Protein AF-A0A969IBA4-F1 (afdb_monomer_lite)

Radius of gyration: 22.5 Å; chains: 1; bounding box: 63×18×52 Å

Structure (mmCIF, N/CA/C/O backbone):
data_AF-A0A969IBA4-F1
#
_entry.id   AF-A0A969IBA4-F1
#
loop_
_atom_site.group_PDB
_atom_site.id
_atom_site.type_symbol
_atom_site.label_atom_id
_atom_site.label_alt_id
_atom_site.label_comp_id
_atom_site.label_asym_id
_atom_site.label_entity_id
_atom_site.label_seq_id
_atom_site.pdbx_PDB_ins_code
_atom_site.Cartn_x
_atom_site.Cartn_y
_atom_site.Cartn_z
_atom_site.occupancy
_atom_site.B_iso_or_equiv
_atom_site.auth_seq_id
_atom_site.auth_comp_id
_atom_site.auth_asym_id
_atom_site.auth_atom_id
_atom_site.pdbx_PDB_model_num
ATOM 1 N N . MET A 1 1 ? -49.251 1.580 14.137 1.00 36.75 1 MET A N 1
ATOM 2 C CA . MET A 1 1 ? -48.180 2.127 14.996 1.00 36.75 1 MET A CA 1
ATOM 3 C C . MET A 1 1 ? -46.901 1.416 14.592 1.00 36.75 1 MET A C 1
ATOM 5 O O . MET A 1 1 ? -46.734 0.254 14.928 1.00 36.75 1 MET A O 1
ATOM 9 N N . VAL A 1 2 ? -46.093 2.031 13.727 1.00 47.16 2 VAL A N 1
ATOM 10 C CA . VAL A 1 2 ? -44.853 1.412 13.239 1.00 47.16 2 VAL A CA 1
ATOM 11 C C . VAL A 1 2 ? -43.813 1.585 14.337 1.00 47.16 2 VAL A C 1
ATOM 13 O O . VAL A 1 2 ? -43.388 2.704 14.611 1.00 47.16 2 VAL A O 1
ATOM 16 N N . ALA A 1 3 ? -43.461 0.490 15.005 1.00 48.81 3 ALA A N 1
ATOM 17 C CA . ALA A 1 3 ? -42.338 0.448 15.927 1.00 48.81 3 ALA A CA 1
ATOM 18 C C . ALA A 1 3 ? -41.053 0.642 15.110 1.00 48.81 3 ALA A C 1
ATOM 20 O O . ALA A 1 3 ? -40.482 -0.312 14.584 1.00 48.81 3 ALA A O 1
ATOM 21 N N . LEU A 1 4 ? -40.644 1.900 14.931 1.00 53.06 4 LEU A N 1
ATOM 22 C CA . LEU A 1 4 ? -39.364 2.229 14.323 1.00 53.06 4 LEU A CA 1
ATOM 23 C C . LEU A 1 4 ? -38.279 1.667 15.246 1.00 53.06 4 LEU A C 1
ATOM 25 O O . LEU A 1 4 ? -38.210 2.020 16.423 1.00 53.06 4 LEU A O 1
ATOM 29 N N . ASN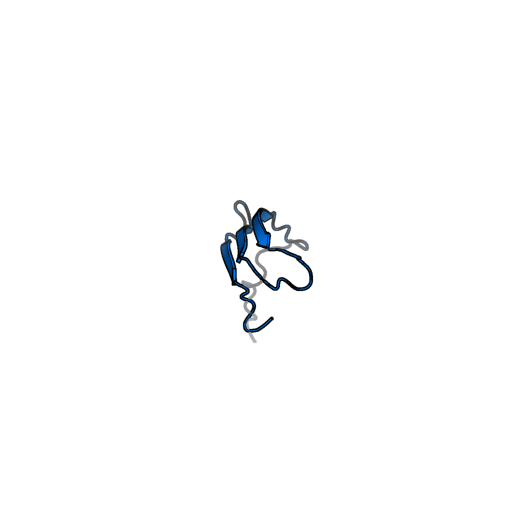 A 1 5 ? -37.491 0.734 14.720 1.00 52.62 5 ASN A N 1
ATOM 30 C CA . ASN A 1 5 ? -36.436 0.033 15.434 1.00 52.62 5 ASN A CA 1
ATOM 31 C C . ASN A 1 5 ? -35.385 1.037 15.946 1.00 52.62 5 ASN A C 1
ATOM 33 O O . ASN A 1 5 ? -34.420 1.366 15.260 1.00 52.62 5 ASN A O 1
ATOM 37 N N . SER A 1 6 ? -35.581 1.515 17.176 1.00 51.12 6 SER A N 1
ATOM 38 C CA . SER A 1 6 ? -34.709 2.454 17.891 1.00 51.12 6 SER A CA 1
ATOM 39 C C . SER A 1 6 ? -33.332 1.862 18.244 1.00 51.12 6 SER A C 1
ATOM 41 O O . SER A 1 6 ? -32.551 2.507 18.941 1.00 51.12 6 SER A O 1
ATOM 43 N N . SER A 1 7 ? -33.007 0.647 17.787 1.00 53.72 7 SER A N 1
ATOM 44 C CA . SER A 1 7 ? -31.733 -0.015 18.077 1.00 53.72 7 SER A CA 1
ATOM 45 C C . SER A 1 7 ? -30.607 0.313 17.089 1.00 53.72 7 SER A C 1
ATOM 47 O O . SER A 1 7 ? -29.476 -0.101 17.340 1.00 53.72 7 SER A O 1
ATOM 49 N N . TYR A 1 8 ? -30.865 1.035 15.991 1.00 54.84 8 TYR A N 1
ATOM 50 C CA . TYR A 1 8 ? -29.806 1.364 15.021 1.00 54.84 8 TYR A CA 1
ATOM 51 C C . TYR A 1 8 ? -28.878 2.491 15.481 1.00 54.84 8 TYR A C 1
ATOM 53 O O . TYR A 1 8 ? -27.732 2.555 15.052 1.00 54.84 8 TYR A O 1
ATOM 61 N N . TYR A 1 9 ? -29.338 3.344 16.395 1.00 55.44 9 TYR A N 1
ATOM 62 C CA . TYR A 1 9 ? -28.581 4.498 16.873 1.00 55.44 9 TYR A CA 1
ATOM 63 C C . TYR A 1 9 ? -28.213 4.326 18.346 1.00 55.44 9 TYR A C 1
ATOM 65 O O . TYR A 1 9 ? -28.542 5.150 19.194 1.00 55.44 9 TYR A O 1
ATOM 73 N N . LYS A 1 10 ? -27.514 3.236 18.677 1.00 52.88 10 LYS A N 1
ATOM 74 C CA . LYS A 1 10 ? -26.877 3.072 19.993 1.00 52.88 10 LYS A CA 1
ATOM 75 C C . LYS A 1 10 ? -25.557 3.842 20.097 1.00 52.88 10 LYS A C 1
ATOM 77 O O . LYS A 1 10 ? -24.606 3.331 20.667 1.00 52.88 10 LYS A O 1
ATOM 82 N N . THR A 1 11 ? -25.458 5.067 19.584 1.00 54.97 11 THR A N 1
ATOM 83 C CA . THR A 1 11 ? -24.401 5.968 20.056 1.00 54.97 11 THR A CA 1
ATOM 84 C C . THR A 1 11 ? -24.682 7.413 19.654 1.00 54.97 11 THR A C 1
ATOM 86 O O . THR A 1 11 ? -24.789 7.750 18.480 1.00 54.97 11 THR A O 1
ATOM 89 N N . SER A 1 12 ? -24.796 8.284 20.653 1.00 54.50 12 SER A N 1
ATOM 90 C CA . SER A 1 12 ? -24.754 9.739 20.499 1.00 54.50 12 SER A CA 1
ATOM 91 C C . SER A 1 12 ? -23.291 10.178 20.324 1.00 54.50 12 SER A C 1
ATOM 93 O O . SER A 1 12 ? -22.767 10.944 21.128 1.00 54.50 12 SER A O 1
ATOM 95 N N . GLN A 1 13 ? -22.593 9.644 19.318 1.00 57.66 13 GLN A N 1
ATOM 96 C CA . GLN A 1 13 ? -21.253 10.096 18.934 1.00 57.66 13 GLN A CA 1
ATOM 97 C C . GLN A 1 13 ? -21.358 10.721 17.549 1.00 57.66 13 GLN A C 1
ATOM 99 O O . GLN A 1 13 ? -21.522 10.038 16.546 1.00 57.66 13 GLN A O 1
ATOM 104 N N . ASN A 1 14 ? -21.288 12.050 17.514 1.00 63.66 14 ASN A N 1
ATOM 105 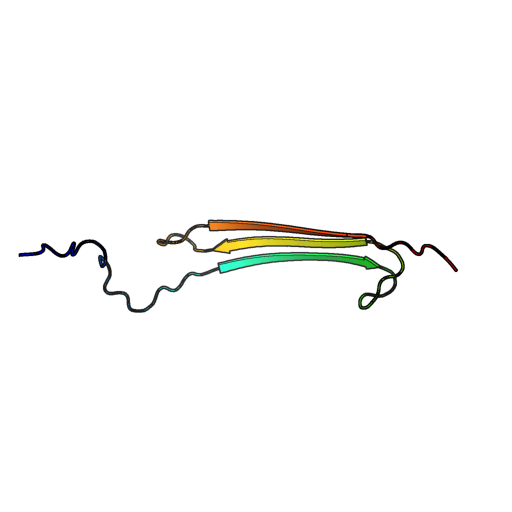C CA . ASN A 1 14 ? -21.386 12.852 16.293 1.00 63.66 14 ASN A CA 1
ATOM 106 C C . ASN A 1 14 ? -20.068 12.858 15.479 1.00 63.66 14 ASN A C 1
ATOM 108 O O . ASN A 1 14 ? -19.928 13.616 14.526 1.00 63.66 14 ASN A O 1
ATOM 112 N N . SER A 1 15 ? -19.075 12.058 15.887 1.00 59.56 15 SER A N 1
ATOM 113 C CA . SER A 1 15 ? -17.771 11.925 15.236 1.00 59.56 15 SER A CA 1
ATOM 114 C C . SER A 1 15 ? -17.195 10.538 15.518 1.00 59.56 15 SER A C 1
ATOM 116 O O . SER A 1 15 ? -17.058 10.150 16.677 1.00 59.56 15 SER A O 1
ATOM 118 N N . ILE A 1 16 ? -16.876 9.791 14.461 1.00 70.00 16 ILE A N 1
ATOM 119 C CA . ILE A 1 16 ? -16.205 8.491 14.536 1.00 70.00 16 ILE A CA 1
ATOM 120 C C . ILE A 1 16 ? -14.774 8.713 14.047 1.00 70.00 16 ILE A C 1
ATOM 122 O O . ILE A 1 16 ? -14.521 8.795 12.846 1.00 70.00 16 ILE A O 1
ATOM 126 N N . SER A 1 17 ? -13.835 8.835 14.982 1.00 71.94 17 SER A N 1
ATOM 127 C CA . SER A 1 17 ? -12.408 8.900 14.663 1.00 71.94 17 SER A CA 1
ATOM 128 C C . SER A 1 17 ? -11.856 7.485 14.549 1.00 71.94 17 SER A C 1
ATOM 130 O O . SER A 1 17 ? -11.738 6.779 15.549 1.00 71.94 17 SER A O 1
ATOM 132 N N . VAL A 1 18 ? -11.505 7.070 13.334 1.00 77.81 18 VAL A N 1
ATOM 133 C CA . VAL A 1 18 ? -10.874 5.770 13.075 1.00 77.81 18 VAL A CA 1
ATOM 134 C C . VAL A 1 18 ? -9.376 6.000 12.869 1.00 77.81 18 VAL A C 1
ATOM 136 O O . VAL A 1 18 ? -8.983 6.429 11.786 1.00 77.81 18 VAL A O 1
ATOM 139 N N . PRO A 1 19 ? -8.521 5.767 13.880 1.00 83.00 19 PRO A N 1
ATOM 140 C CA . PRO A 1 19 ? -7.080 5.860 13.684 1.00 83.00 19 PRO A CA 1
ATOM 141 C C . PRO A 1 19 ? -6.624 4.785 12.694 1.00 83.00 19 PRO A C 1
ATOM 143 O O . PRO A 1 19 ? -7.004 3.620 12.818 1.00 83.00 19 PRO A O 1
ATOM 146 N N . GLU A 1 20 ? -5.792 5.166 11.730 1.00 86.94 20 GLU A N 1
ATOM 147 C CA . GLU A 1 20 ? -5.226 4.259 10.733 1.00 86.94 20 GLU A CA 1
ATOM 148 C C . GLU A 1 20 ? -3.702 4.256 10.841 1.00 86.94 20 GLU A C 1
ATOM 150 O O . GLU A 1 20 ? -3.072 5.304 10.986 1.00 86.94 20 GLU A O 1
ATOM 155 N N . VAL A 1 21 ? -3.109 3.067 10.759 1.00 91.56 21 VAL A N 1
ATOM 156 C CA . VAL A 1 21 ? -1.671 2.907 10.526 1.00 91.56 21 VAL A CA 1
ATOM 157 C C . VAL A 1 21 ? -1.497 2.249 9.177 1.00 91.56 21 VAL A C 1
ATOM 159 O O . VAL A 1 21 ? -2.092 1.207 8.910 1.00 91.56 21 VAL A O 1
ATOM 162 N N . TYR A 1 22 ? -0.655 2.844 8.344 1.00 93.31 22 TYR A N 1
ATOM 163 C CA . TYR A 1 22 ? -0.295 2.292 7.052 1.00 93.31 22 TYR A CA 1
ATOM 164 C C . TYR A 1 22 ? 1.222 2.198 6.925 1.00 93.31 22 TYR A C 1
ATOM 166 O O . TYR A 1 22 ? 1.973 3.004 7.476 1.00 93.31 22 TYR A O 1
ATOM 174 N N . TYR A 1 23 ? 1.664 1.202 6.173 1.00 94.50 23 TYR A N 1
ATOM 175 C CA . TYR A 1 23 ? 3.041 1.013 5.772 1.00 94.50 23 TYR A CA 1
ATOM 176 C C . TYR A 1 23 ? 3.079 0.761 4.272 1.00 94.50 23 TYR A C 1
ATOM 178 O O . TYR A 1 23 ? 2.347 -0.083 3.752 1.00 94.50 23 TYR A O 1
ATOM 186 N N . LYS A 1 24 ? 3.918 1.520 3.571 1.00 96.19 24 LYS A N 1
ATOM 187 C CA . LYS A 1 24 ? 4.058 1.448 2.120 1.00 96.19 24 LYS A CA 1
ATOM 188 C C . LYS A 1 24 ? 5.524 1.240 1.768 1.00 96.19 24 LYS A C 1
ATOM 190 O O . LYS A 1 24 ? 6.366 2.067 2.106 1.00 96.19 24 LYS A O 1
ATOM 195 N N . MET A 1 25 ? 5.804 0.154 1.060 1.00 95.06 25 MET A N 1
ATOM 196 C CA . MET A 1 25 ? 7.098 -0.134 0.454 1.00 95.06 25 MET A CA 1
ATOM 197 C C . MET A 1 25 ? 6.982 0.050 -1.049 1.00 95.06 25 MET A C 1
ATOM 199 O O . MET A 1 25 ? 6.063 -0.483 -1.671 1.00 95.06 25 MET A O 1
ATOM 203 N N . VAL A 1 26 ? 7.920 0.790 -1.630 1.00 93.12 26 VAL A N 1
ATOM 204 C CA . VAL A 1 26 ? 7.996 0.979 -3.076 1.00 93.12 26 VAL A CA 1
ATOM 205 C C . VAL A 1 26 ? 9.400 0.646 -3.534 1.00 93.12 26 VAL A C 1
ATOM 207 O O . VAL A 1 26 ? 10.375 1.125 -2.957 1.00 93.12 26 VAL A O 1
ATOM 210 N N . TYR A 1 27 ? 9.485 -0.185 -4.560 1.00 92.19 27 TYR A N 1
ATOM 211 C CA . TYR A 1 27 ? 10.723 -0.611 -5.176 1.00 92.19 27 TYR A CA 1
ATOM 212 C C . TYR A 1 27 ? 10.683 -0.261 -6.662 1.00 92.19 27 TYR A C 1
ATOM 214 O O . TYR A 1 27 ? 9.758 -0.658 -7.376 1.00 92.19 27 TYR A O 1
ATOM 222 N N . PHE A 1 28 ? 11.698 0.471 -7.114 1.00 90.31 28 PHE A N 1
ATOM 223 C CA . PHE A 1 28 ? 11.868 0.874 -8.503 1.00 90.31 28 PHE A CA 1
ATOM 224 C C . PHE A 1 28 ? 13.235 0.407 -8.994 1.00 90.31 28 PHE A C 1
ATOM 226 O O . PHE A 1 28 ? 14.256 0.900 -8.522 1.00 90.31 28 PHE A O 1
ATOM 233 N N . ASP A 1 29 ? 13.236 -0.503 -9.960 1.00 88.69 29 ASP A N 1
ATOM 234 C CA . ASP A 1 29 ? 14.403 -0.842 -10.776 1.00 88.69 29 ASP A CA 1
ATOM 235 C C . ASP A 1 29 ? 13.997 -0.690 -12.241 1.00 88.69 29 ASP A C 1
ATOM 237 O O . ASP A 1 29 ? 13.788 -1.656 -12.976 1.00 88.69 29 ASP A O 1
ATOM 241 N N . VAL A 1 30 ? 13.738 0.564 -12.611 1.00 85.00 30 VAL A N 1
ATOM 242 C CA . VAL A 1 30 ? 13.327 0.982 -13.951 1.00 85.00 30 VAL A CA 1
ATOM 243 C C . VAL A 1 30 ? 14.266 2.060 -14.468 1.00 85.00 30 VAL A C 1
ATOM 245 O O . VAL A 1 30 ? 14.825 2.838 -13.697 1.00 85.00 30 VAL A O 1
ATOM 248 N N . ASP A 1 31 ? 14.409 2.125 -15.784 1.00 82.75 31 ASP A N 1
ATOM 249 C CA . ASP A 1 31 ? 15.267 3.092 -16.464 1.00 82.75 31 ASP A CA 1
ATOM 250 C C . ASP A 1 31 ? 14.747 4.539 -16.385 1.00 82.75 31 ASP A C 1
ATOM 252 O O . ASP A 1 31 ? 15.535 5.471 -16.217 1.00 82.75 31 ASP A O 1
ATOM 256 N N . TYR A 1 32 ? 13.429 4.744 -16.475 1.00 82.94 32 TYR A N 1
ATOM 257 C CA . TYR A 1 32 ? 12.811 6.070 -16.394 1.00 82.94 32 TYR A CA 1
ATOM 258 C C . TYR A 1 32 ? 11.368 6.000 -15.864 1.00 82.94 32 TYR A C 1
ATOM 260 O O . TYR A 1 32 ? 10.485 5.467 -16.520 1.00 82.94 32 TYR A O 1
ATOM 268 N N . ILE A 1 33 ? 11.095 6.564 -14.680 1.00 79.12 33 ILE A N 1
ATOM 269 C CA . ILE A 1 33 ? 9.814 6.384 -13.953 1.00 79.12 33 ILE A CA 1
ATOM 270 C C . ILE A 1 33 ? 8.557 6.823 -14.734 1.00 79.12 33 ILE A C 1
ATOM 272 O O . ILE A 1 33 ? 7.565 6.097 -14.683 1.00 79.12 33 ILE A O 1
ATOM 276 N N . PRO A 1 34 ? 8.532 7.974 -15.438 1.00 80.50 34 PRO A N 1
ATOM 277 C CA . PRO A 1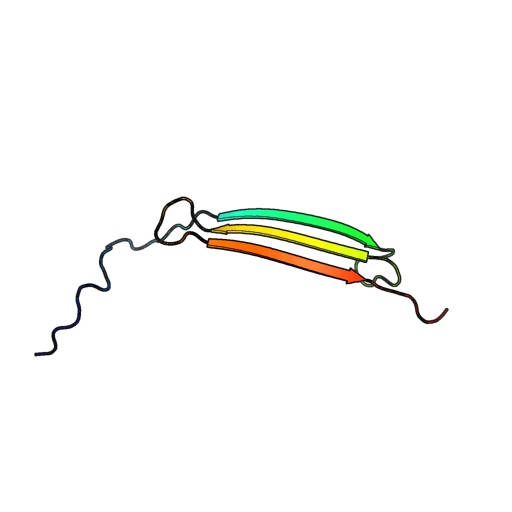 34 ? 7.323 8.408 -16.140 1.00 80.50 34 PRO A CA 1
ATOM 278 C C . PRO A 1 34 ? 6.900 7.457 -17.266 1.00 80.50 34 PRO A C 1
ATOM 280 O O . PRO A 1 34 ? 5.707 7.284 -17.495 1.00 80.50 34 PRO A O 1
ATOM 283 N N . TYR A 1 35 ? 7.876 6.856 -17.955 1.00 78.38 35 TYR A N 1
ATOM 284 C CA . TYR A 1 35 ? 7.679 5.966 -19.101 1.00 78.38 35 TYR A CA 1
ATOM 285 C C . TYR A 1 35 ? 8.815 4.938 -19.153 1.00 78.38 35 TYR A C 1
ATOM 287 O O . TYR A 1 35 ? 9.752 5.103 -19.940 1.00 78.38 35 TYR A O 1
ATOM 295 N N . PRO A 1 36 ? 8.771 3.907 -18.297 1.00 78.44 36 PRO A N 1
ATOM 296 C CA . PRO A 1 36 ? 9.840 2.929 -18.237 1.00 78.44 36 PRO A CA 1
ATOM 297 C C . PRO A 1 36 ? 9.820 2.095 -19.514 1.00 78.44 36 PRO A C 1
ATOM 299 O O . PRO A 1 36 ? 8.804 1.497 -19.866 1.00 78.44 36 PRO A O 1
ATOM 302 N N . LEU A 1 37 ? 10.941 2.059 -20.230 1.00 81.81 37 LEU A N 1
ATOM 303 C CA . LEU A 1 37 ? 11.093 1.183 -21.392 1.00 81.81 37 LEU A CA 1
ATOM 304 C C . LEU A 1 37 ? 11.618 -0.181 -20.950 1.00 81.81 37 LEU A C 1
ATOM 306 O O . LEU A 1 37 ? 11.393 -1.184 -21.634 1.00 81.81 37 LEU A O 1
ATOM 310 N N . LYS A 1 38 ? 12.316 -0.227 -19.808 1.00 84.19 38 LYS A N 1
ATOM 311 C CA . LYS A 1 38 ? 12.904 -1.437 -19.238 1.00 84.19 38 LYS A CA 1
ATOM 312 C C . LYS A 1 38 ? 12.864 -1.413 -17.718 1.00 84.19 38 LYS A C 1
ATOM 314 O O . LYS A 1 38 ? 13.139 -0.395 -17.090 1.00 84.19 38 LYS A O 1
ATOM 319 N N . GLY A 1 39 ? 12.607 -2.581 -17.141 1.00 88.25 39 GLY A N 1
ATOM 320 C CA . GLY A 1 39 ? 12.760 -2.819 -15.711 1.00 88.25 39 GLY A CA 1
ATOM 321 C C . GLY A 1 39 ? 11.464 -3.219 -15.024 1.00 88.25 39 GLY A C 1
ATOM 322 O O . GLY A 1 39 ? 10.474 -3.562 -15.676 1.00 88.25 39 GLY A O 1
ATOM 323 N N . TYR A 1 40 ? 11.490 -3.204 -13.697 1.00 89.25 40 TYR A N 1
ATOM 324 C CA . TYR A 1 40 ? 10.387 -3.634 -12.854 1.00 89.25 40 TYR A CA 1
ATOM 325 C C . TYR A 1 40 ? 10.138 -2.653 -11.714 1.00 89.25 40 TYR A C 1
ATOM 327 O O . TYR A 1 40 ? 11.039 -2.060 -11.124 1.00 89.25 40 TYR A O 1
ATOM 335 N N . MET A 1 41 ? 8.863 -2.502 -11.395 1.00 91.62 41 MET A N 1
ATOM 336 C CA . MET A 1 41 ? 8.391 -1.723 -10.268 1.00 91.62 41 MET A CA 1
ATOM 337 C C . MET A 1 41 ? 7.485 -2.598 -9.419 1.00 91.62 41 MET A C 1
ATOM 339 O O . MET A 1 41 ? 6.675 -3.368 -9.940 1.00 91.62 41 MET A O 1
ATOM 343 N N . SER A 1 42 ? 7.613 -2.482 -8.104 1.00 92.81 42 SER A N 1
ATOM 344 C CA . SER A 1 42 ? 6.685 -3.116 -7.179 1.00 92.81 42 SER A CA 1
ATOM 345 C C . SER A 1 42 ? 6.330 -2.179 -6.036 1.00 92.81 42 SER A C 1
ATOM 347 O O . SER A 1 42 ? 7.139 -1.382 -5.569 1.00 92.81 42 SER A O 1
ATOM 349 N N . GLU A 1 43 ? 5.083 -2.258 -5.605 1.00 95.12 43 GLU A N 1
ATOM 350 C CA . GLU A 1 43 ? 4.531 -1.508 -4.493 1.00 95.12 43 GLU A CA 1
ATOM 351 C C . GLU A 1 43 ? 3.778 -2.490 -3.603 1.00 95.12 43 GLU A C 1
ATOM 353 O O . GLU A 1 43 ? 2.897 -3.219 -4.059 1.00 95.12 43 GLU A O 1
ATOM 358 N N . VAL A 1 44 ? 4.125 -2.499 -2.324 1.00 96.12 44 VAL A N 1
ATOM 359 C CA . VAL A 1 44 ? 3.420 -3.255 -1.294 1.00 96.12 44 VAL A CA 1
ATOM 360 C C . VAL A 1 44 ? 2.890 -2.252 -0.289 1.00 96.12 44 VAL A C 1
ATOM 362 O O . VAL A 1 44 ? 3.645 -1.441 0.244 1.00 96.12 44 VAL A O 1
ATOM 365 N N . SER A 1 45 ? 1.593 -2.299 -0.016 1.00 96.00 45 SER A N 1
ATOM 366 C CA . SER A 1 45 ? 0.978 -1.488 1.026 1.00 96.00 45 SER A CA 1
ATOM 367 C C . SER A 1 45 ? 0.184 -2.360 1.979 1.00 96.00 45 SER A C 1
ATOM 369 O O . SER A 1 45 ? -0.627 -3.183 1.559 1.00 96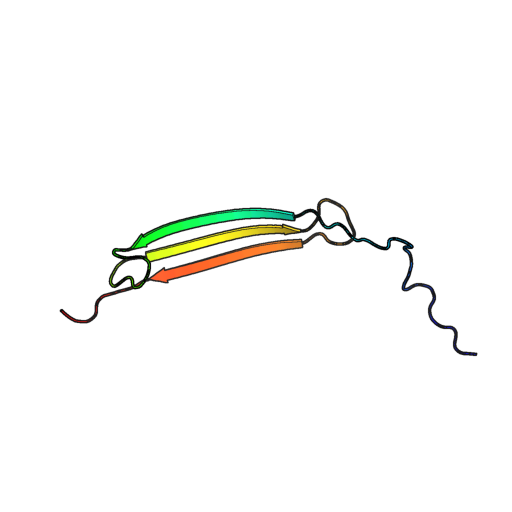.00 45 SER A O 1
ATOM 371 N N . LEU A 1 46 ? 0.409 -2.143 3.265 1.00 95.75 46 LEU A N 1
ATOM 372 C CA . LEU A 1 46 ? -0.314 -2.771 4.352 1.00 95.75 46 LEU A CA 1
ATOM 373 C C . LEU A 1 46 ? -0.926 -1.664 5.201 1.00 95.75 46 LEU A C 1
ATOM 375 O O . LEU A 1 46 ? -0.206 -0.765 5.633 1.00 95.75 46 LEU A O 1
ATOM 379 N N . SER A 1 47 ? -2.223 -1.720 5.467 1.00 93.44 47 SER A N 1
ATOM 380 C CA . SER A 1 47 ? -2.867 -0.809 6.404 1.00 93.44 47 SER A CA 1
ATOM 381 C C . SER A 1 47 ? -3.745 -1.548 7.398 1.00 93.44 47 SER A C 1
ATOM 383 O O . SER A 1 47 ? -4.272 -2.635 7.148 1.00 93.44 47 SER A O 1
ATOM 385 N N . ARG A 1 48 ? -3.857 -0.948 8.579 1.00 90.94 48 ARG A N 1
ATOM 386 C CA . ARG A 1 48 ? -4.731 -1.375 9.656 1.00 90.94 48 ARG A CA 1
ATOM 387 C C . ARG A 1 48 ? -5.617 -0.203 10.036 1.00 90.94 48 ARG A C 1
ATOM 389 O O . ARG A 1 48 ? -5.132 0.811 10.541 1.00 90.94 48 ARG A O 1
ATOM 396 N N . LYS A 1 49 ? -6.916 -0.372 9.815 1.00 89.31 49 LYS A N 1
ATOM 397 C CA . LYS A 1 49 ? -7.949 0.607 10.147 1.00 89.31 49 LYS A CA 1
ATOM 398 C C . LYS A 1 49 ? -8.524 0.261 11.515 1.00 89.31 49 LYS A C 1
ATOM 400 O O . LYS A 1 49 ? -9.161 -0.780 11.658 1.00 89.31 49 LYS A O 1
ATOM 405 N N . GLY A 1 50 ? -8.285 1.138 12.487 1.00 79.31 50 GLY A N 1
ATOM 406 C CA . GLY A 1 50 ? -8.801 1.076 13.851 1.00 79.31 50 GLY A CA 1
ATOM 407 C C . GLY A 1 50 ? -7.982 0.215 14.821 1.00 79.31 50 GLY A C 1
ATOM 408 O O . GLY A 1 50 ? -7.539 -0.893 14.517 1.00 79.31 50 GLY A O 1
ATOM 409 N N . PHE A 1 51 ? -7.810 0.736 16.040 1.00 72.50 51 PHE A N 1
ATOM 410 C CA . PHE A 1 51 ? -7.154 0.066 17.170 1.00 72.50 51 PHE A CA 1
ATOM 411 C C . PHE A 1 51 ? -8.146 -0.143 18.323 1.00 72.50 51 PHE A C 1
ATOM 413 O O . PHE A 1 51 ? -7.963 0.395 19.409 1.00 72.50 51 PHE A O 1
ATOM 420 N N . GLY A 1 52 ? -9.213 -0.912 18.078 1.00 59.94 52 GLY A N 1
ATOM 421 C CA . GLY A 1 52 ? -10.149 -1.335 19.134 1.00 59.94 52 GLY A CA 1
ATOM 422 C C . GLY A 1 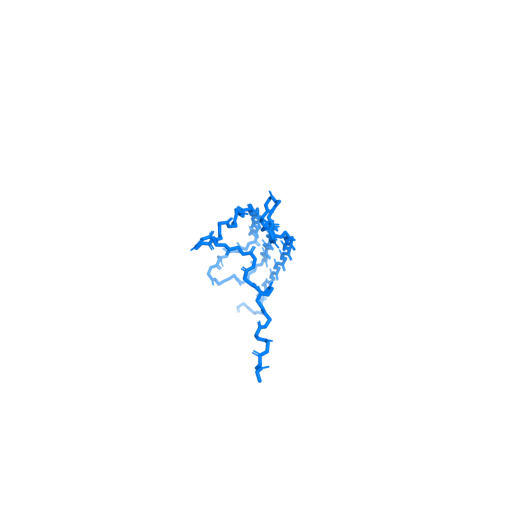52 ? -11.517 -0.639 19.171 1.00 59.94 52 GLY A C 1
ATOM 423 O O . GLY A 1 52 ? -12.151 -0.657 20.220 1.00 59.94 52 GLY A O 1
ATOM 424 N N . GLY A 1 53 ? -11.976 -0.041 18.063 1.00 66.56 53 GLY A N 1
ATOM 425 C CA . GLY A 1 53 ? -13.351 0.467 17.906 1.00 66.56 53 GLY A CA 1
ATOM 426 C C . GLY A 1 53 ? -14.228 -0.425 17.013 1.00 66.56 53 GLY A C 1
ATOM 427 O O . GLY A 1 53 ? -13.819 -1.526 16.648 1.00 66.56 53 GLY A O 1
ATOM 428 N N . ASP A 1 54 ? -15.398 0.083 16.604 1.00 68.69 54 ASP A N 1
ATOM 429 C CA . ASP A 1 54 ? -16.356 -0.584 15.690 1.00 68.69 54 ASP A CA 1
ATOM 430 C C . ASP A 1 54 ? -15.757 -0.991 14.329 1.00 68.69 54 ASP A C 1
ATOM 432 O O . ASP A 1 54 ? -16.311 -1.826 13.615 1.00 68.69 54 ASP A O 1
ATOM 436 N N . ILE A 1 55 ? -14.616 -0.407 13.956 1.00 71.38 55 ILE A N 1
ATOM 437 C CA . ILE A 1 55 ? -13.903 -0.688 12.711 1.00 71.38 55 ILE A CA 1
ATOM 438 C C . ILE A 1 55 ? -12.532 -1.269 13.070 1.00 71.38 55 ILE A C 1
ATOM 440 O O . ILE A 1 55 ? -11.724 -0.610 13.720 1.00 71.38 55 ILE A O 1
ATOM 444 N N . ASN A 1 56 ? -12.290 -2.514 12.650 1.00 85.25 56 ASN A N 1
ATOM 445 C CA . ASN A 1 56 ? -11.017 -3.228 12.775 1.00 85.25 56 ASN A CA 1
ATOM 446 C C . ASN A 1 56 ? -10.796 -4.054 11.504 1.00 85.25 56 ASN A C 1
ATOM 448 O O . ASN A 1 56 ? -11.320 -5.161 11.377 1.00 85.25 56 ASN A O 1
ATOM 452 N N . ALA A 1 57 ? -10.057 -3.496 10.549 1.00 87.94 57 ALA A N 1
ATOM 453 C CA . ALA A 1 57 ? -9.806 -4.136 9.262 1.00 87.94 57 ALA A CA 1
ATOM 454 C C . ALA A 1 57 ? -8.327 -4.061 8.883 1.00 87.94 57 ALA A C 1
ATOM 456 O O . ALA A 1 57 ? -7.675 -3.033 9.077 1.00 87.94 57 ALA A O 1
ATOM 457 N N . TRP A 1 58 ? -7.824 -5.155 8.317 1.00 92.81 58 TRP A N 1
ATOM 458 C CA . TRP A 1 58 ? -6.508 -5.224 7.692 1.00 92.81 58 TRP A CA 1
ATOM 459 C C . TRP A 1 58 ? -6.670 -5.203 6.179 1.00 92.81 58 TRP A C 1
ATOM 461 O O . TRP A 1 58 ? -7.482 -5.945 5.630 1.00 92.81 58 TRP A O 1
ATOM 471 N N . GLU A 1 59 ? -5.881 -4.372 5.513 1.00 92.56 59 GLU A N 1
ATOM 472 C CA . GLU A 1 59 ? -5.880 -4.228 4.065 1.00 92.56 59 GLU A CA 1
ATOM 473 C C . GLU A 1 59 ? -4.451 -4.423 3.563 1.00 92.56 59 GLU A C 1
ATOM 475 O O . GLU A 1 59 ? -3.524 -3.748 4.004 1.00 92.56 59 GLU A O 1
ATOM 480 N N . ALA A 1 60 ? -4.264 -5.382 2.662 1.00 95.44 60 ALA A N 1
ATOM 481 C CA . ALA A 1 60 ? -2.980 -5.659 2.037 1.00 95.44 60 ALA A CA 1
ATOM 482 C C . ALA A 1 60 ? -3.145 -5.541 0.524 1.00 95.44 60 ALA A C 1
ATOM 484 O O . ALA A 1 60 ? -4.021 -6.172 -0.062 1.00 95.44 60 ALA A O 1
ATOM 485 N N . THR A 1 61 ? -2.306 -4.726 -0.107 1.00 95.88 61 THR A N 1
ATOM 486 C CA . THR A 1 61 ? -2.300 -4.521 -1.555 1.00 95.88 61 THR A CA 1
ATOM 487 C C . THR A 1 61 ? -0.890 -4.713 -2.082 1.00 95.88 61 THR A C 1
ATOM 489 O O . THR A 1 61 ? 0.074 -4.189 -1.526 1.00 95.88 61 THR A O 1
ATOM 492 N N . VAL A 1 62 ? -0.781 -5.454 -3.181 1.00 96.06 62 VAL A N 1
ATOM 493 C CA . VAL A 1 62 ? 0.468 -5.664 -3.909 1.00 96.06 62 VAL A CA 1
ATOM 494 C C . VAL A 1 62 ? 0.239 -5.246 -5.352 1.00 96.06 62 VAL A C 1
ATOM 496 O O . VAL A 1 62 ? -0.703 -5.703 -5.996 1.00 96.06 62 VAL A O 1
ATOM 499 N N . LYS A 1 63 ? 1.102 -4.371 -5.860 1.00 94.62 63 LYS A N 1
ATOM 500 C CA . LYS A 1 63 ? 1.148 -3.968 -7.264 1.00 94.62 63 LYS A CA 1
ATOM 501 C C . LYS A 1 63 ? 2.533 -4.290 -7.794 1.00 94.62 63 LYS A C 1
ATOM 503 O O . LYS A 1 63 ? 3.528 -3.956 -7.161 1.00 94.62 63 LYS A O 1
ATOM 508 N N . ALA A 1 64 ? 2.602 -4.913 -8.958 1.00 92.19 64 ALA A N 1
ATOM 509 C CA . ALA A 1 64 ? 3.851 -5.163 -9.657 1.00 92.19 64 ALA A CA 1
ATOM 510 C C . ALA A 1 64 ? 3.662 -4.838 -11.139 1.00 92.19 64 ALA A C 1
ATOM 512 O O . ALA A 1 64 ? 2.592 -5.081 -11.697 1.00 92.19 64 ALA A O 1
ATOM 513 N N . GLY A 1 65 ? 4.689 -4.274 -11.763 1.00 89.31 65 GLY A N 1
ATOM 514 C CA . GLY A 1 65 ? 4.707 -3.935 -13.179 1.00 89.31 65 GLY A CA 1
ATOM 515 C C . GLY A 1 65 ? 6.087 -4.190 -13.768 1.00 89.31 65 GLY A C 1
ATOM 516 O O . GLY A 1 65 ? 7.093 -3.891 -13.131 1.00 89.31 65 GLY A O 1
ATOM 517 N N . GLY A 1 66 ? 6.127 -4.752 -14.973 1.00 89.25 66 GLY A N 1
ATOM 518 C CA . GLY A 1 66 ? 7.348 -4.964 -15.747 1.00 89.25 66 GLY A CA 1
ATOM 519 C C . GLY A 1 66 ? 7.228 -4.289 -17.107 1.00 89.25 66 GLY A C 1
ATOM 520 O O . GLY A 1 66 ? 6.144 -4.268 -17.688 1.00 89.25 66 GLY A O 1
ATOM 521 N N . SER A 1 67 ? 8.324 -3.713 -17.588 1.00 86.56 67 SER A N 1
ATOM 522 C CA . SER A 1 67 ? 8.409 -3.070 -18.901 1.00 86.56 67 SER A CA 1
ATOM 523 C C . SER A 1 67 ? 9.562 -3.663 -19.702 1.00 86.56 67 SER A C 1
ATOM 525 O O . SER A 1 67 ? 10.650 -3.887 -19.165 1.00 86.56 67 SER A O 1
ATOM 527 N N . TRP A 1 68 ? 9.317 -3.921 -20.988 1.00 88.69 68 TRP A N 1
ATOM 528 C CA . TRP A 1 68 ? 10.301 -4.484 -21.911 1.00 88.69 68 TRP A CA 1
ATOM 529 C C . TRP A 1 68 ? 10.234 -3.768 -23.255 1.00 88.69 68 TRP A C 1
ATOM 531 O O . TRP A 1 68 ? 9.173 -3.658 -23.871 1.00 88.69 68 TRP A O 1
ATOM 541 N N . GLN A 1 69 ? 11.390 -3.323 -23.736 1.00 85.06 69 GLN A N 1
ATOM 542 C CA . GLN A 1 69 ? 11.512 -2.688 -25.039 1.00 85.06 69 GLN A CA 1
ATOM 543 C C . GLN A 1 69 ? 11.444 -3.750 -26.148 1.00 85.06 69 GLN A C 1
ATOM 545 O O . GLN A 1 69 ? 12.274 -4.657 -26.192 1.00 85.06 69 GLN A O 1
ATOM 550 N N . ILE A 1 70 ? 10.467 -3.616 -27.047 1.00 84.00 70 ILE A N 1
ATOM 551 C CA . ILE A 1 70 ? 10.147 -4.620 -28.081 1.00 84.00 70 ILE A CA 1
ATOM 552 C C . ILE A 1 70 ? 10.883 -4.375 -29.414 1.00 84.00 70 ILE A C 1
ATOM 554 O O . ILE A 1 70 ? 11.030 -5.297 -30.210 1.00 84.00 70 ILE A O 1
ATOM 558 N N . ALA A 1 71 ? 11.372 -3.155 -29.661 1.00 77.81 71 ALA A N 1
ATOM 559 C CA . ALA A 1 71 ? 12.144 -2.784 -30.853 1.00 77.81 71 ALA A CA 1
ATOM 560 C C . ALA A 1 71 ? 13.098 -1.607 -30.557 1.00 77.81 71 ALA A C 1
ATOM 562 O O . ALA A 1 71 ? 12.878 -0.866 -29.595 1.00 77.81 71 ALA A O 1
ATOM 563 N N . LYS A 1 72 ? 14.175 -1.466 -31.343 1.00 66.44 72 LYS A N 1
ATOM 564 C CA . LYS A 1 72 ? 15.212 -0.427 -31.194 1.00 66.44 72 LYS A CA 1
ATOM 565 C C . LYS A 1 72 ? 15.017 0.710 -32.186 1.00 66.44 72 LYS A C 1
ATOM 567 O O . LYS A 1 72 ? 14.725 0.395 -33.357 1.00 66.44 72 LYS A O 1
#

Secondary structure (DSSP, 8-state):
-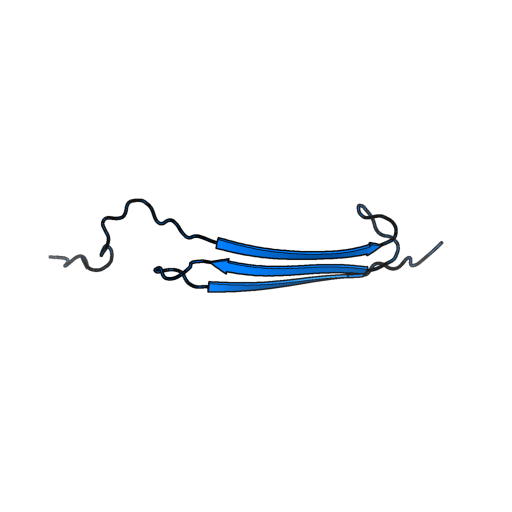----TTS-----S-----EEEEEEEEEEES-TTS-SSEEEEEEEEEEE-SSSS--EEEEEEEEEEE-----

Sequence (72 aa):
MVALNSSYYKTSQNSISVPEVYYKMVYFDVDYIPYPLKGYMSEVSLSRKGFGGDINAWEATVKAGGSWQIAK

Foldseek 3Di:
DDPPPPPPPPDPDPDDDWDKDKDKDKDDPFPDVVDGQFDKIKMWMWMFTHDDDPDTDIDIDIDMDGHHHPDD

pLDDT: mean 79.05, std 15.73, range [36.75, 96.19]